Protein AF-0000000079396144 (afdb_homodimer)

Sequence (156 aa):
MEPIRLVHVVAYVDVWSSNRTENYSKAFTKQLLDMGAKVSKTFNKEVTHVVFKEGHVGTWNKAQKTGVKLVSVLWVEKMEPIRLVHVVAYVDVWSSNRTENYSKAFTKQLLDMGAKVSKTFNKEVTHVVFKEGHVGTWNKAQKTGVKLVSVLWVEK

Nearest PDB structures (foldseek):
  3pa6-assembly2_B  TM=9.826E-01  e=2.705E-11  Homo sapiens
  2d8m-assembly1_A  TM=8.417E-01  e=4.620E-04  Homo sapiens
  6hm5-assembly1_A  TM=8.803E-01  e=1.467E-03  Gallus gallus
  2xnk-assembly3_C  TM=8.546E-01  e=2.206E-03  Homo sapiens
  6l30-assembly1_A  TM=7.936E-01  e=5.714E-03  Homo sapiens

Foldseek 3Di:
DPPLQAQQAEEEEFAADPVRPGTPRVVLCVLNVVSNYHYDPDDDDSHQEYADDNGDPVVVVVCVVNVHHYDYSVVSPD/DPPLQAQQAEEEEFAADPVRPGTPRVVLCVLSVVSNYHYDPDDDDSHQEYADDPGDPVVVVVCVVNVHHYDYSVVSPD

Secondary structure (DSSP, 8-state):
----TTTT-EEEEEEB-TTS--B-HHHHHHHHHHTT-EE-SS--TT--EEEEES--HHHHHHHHHHTPEEE-GGGGG-/----TTTT-EEEEEEB-TTS--B-HHHHHHHHHHTT-EE-SS--TT--EEEEES--HHHHHHHHHHTPEEE-GGGGG-

Solvent-accessible surface area (backbone atoms only — not comparable to full-atom values): 8804 Å² total; per-residue (Å²): 124,79,75,53,82,31,57,86,40,26,30,24,65,36,31,32,35,94,84,60,78,46,80,39,28,65,52,53,49,52,51,39,46,74,32,39,22,42,72,43,94,58,93,54,92,75,47,47,34,31,37,46,37,67,44,59,66,68,58,54,52,48,30,65,74,71,67,38,43,77,37,46,76,67,54,82,52,108,125,81,76,52,82,30,57,88,40,26,30,25,64,37,32,32,35,94,87,61,80,46,79,40,28,65,52,54,47,54,52,39,48,73,32,38,22,44,73,44,94,58,92,55,91,75,46,48,34,32,36,46,37,66,43,59,66,66,58,53,53,49,30,64,74,69,68,37,44,78,36,48,76,66,55,81,52,108

Organism: Sphenodon punctatus (NCBI:txid8508)

pLDDT: mean 93.41, std 11.87, range [36.16, 98.94]

Radius of gyration: 16.33 Å; Cα contacts (8 Å, |Δi|>4): 268; chains: 2; bounding box: 27×53×39 Å

InterPro domains:
  IPR001357 BRCT domain [PF12738] (15-75)
  IPR001357 BRCT domain [PS50172] (30-78)
  IPR022047 Microcephalin-like [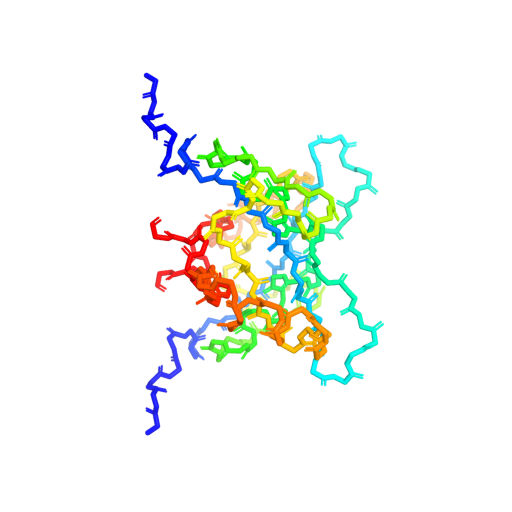PTHR14625] (8-78)
  IPR036420 BRCT domain superfamily [G3DSA:3.40.50.10190] (4-78)
  IPR036420 BRCT domain superfamily [SSF52113] (16-77)

Structure (mmCIF, N/CA/C/O backbone):
data_AF-0000000079396144-model_v1
#
loop_
_entity.id
_entity.type
_entity.pdbx_description
1 polymer 'BRCT domain-containing protein'
#
loop_
_atom_site.group_PDB
_atom_site.id
_atom_site.type_symbol
_atom_site.label_atom_id
_atom_site.label_alt_id
_atom_site.label_comp_id
_atom_site.label_asym_id
_atom_site.label_entity_id
_atom_site.label_seq_id
_atom_site.pdbx_PDB_ins_code
_atom_site.Cartn_x
_atom_site.Cartn_y
_atom_site.Cartn_z
_atom_site.occupancy
_atom_site.B_iso_or_equiv
_atom_site.auth_seq_id
_atom_site.auth_comp_id
_atom_site.auth_asym_id
_atom_site.auth_atom_id
_atom_site.pdbx_PDB_model_num
ATOM 1 N N . MET A 1 1 ? 12.648 -5.805 20.141 1 36.16 1 MET A N 1
ATOM 2 C CA . MET A 1 1 ? 11.562 -4.941 19.688 1 36.16 1 MET A CA 1
ATOM 3 C C . MET A 1 1 ? 11.898 -4.305 18.344 1 36.16 1 MET A C 1
ATOM 5 O O . MET A 1 1 ? 12.922 -3.637 18.203 1 36.16 1 MET A O 1
ATOM 9 N N . GLU A 1 2 ? 11.734 -4.816 17.219 1 45.44 2 GLU A N 1
ATOM 10 C CA . GLU A 1 2 ? 12.18 -4.223 15.969 1 45.44 2 GLU A CA 1
ATOM 11 C C . GLU A 1 2 ? 11.859 -2.732 15.914 1 45.44 2 GLU A C 1
ATOM 13 O O . GLU A 1 2 ? 10.773 -2.311 16.328 1 45.44 2 GLU A O 1
ATOM 18 N N . PRO A 1 3 ? 12.844 -1.914 16.109 1 52.81 3 PRO A N 1
ATOM 19 C CA . PRO A 1 3 ? 12.625 -0.469 16.219 1 52.81 3 PRO A CA 1
ATOM 20 C C . PRO A 1 3 ? 11.562 0.038 15.25 1 52.81 3 PRO A C 1
ATOM 22 O O . PRO A 1 3 ? 11.5 -0.421 14.102 1 52.81 3 PRO A O 1
ATOM 25 N N . ILE A 1 4 ? 10.422 0.418 15.773 1 66.19 4 ILE A N 1
ATOM 26 C CA . ILE A 1 4 ? 9.297 0.958 15.016 1 66.19 4 ILE A CA 1
ATOM 27 C C . ILE A 1 4 ? 9.773 2.109 14.133 1 66.19 4 ILE A C 1
ATOM 29 O O . ILE A 1 4 ? 10.297 3.109 14.633 1 66.19 4 ILE A O 1
ATOM 33 N N . ARG A 1 5 ? 10.016 1.864 12.789 1 81.12 5 ARG A N 1
ATOM 34 C CA . ARG A 1 5 ? 10.656 2.645 11.742 1 81.12 5 ARG A CA 1
ATOM 35 C C . ARG A 1 5 ? 10.086 4.059 11.68 1 81.12 5 ARG A C 1
ATOM 37 O O . ARG A 1 5 ? 10.82 5.023 11.461 1 81.12 5 ARG A O 1
ATOM 44 N N . LEU A 1 6 ? 8.797 4.25 12.141 1 93.5 6 LEU A N 1
ATOM 45 C CA . LEU A 1 6 ? 8.141 5.531 11.922 1 93.5 6 LEU A CA 1
ATOM 46 C C . LEU A 1 6 ? 7.445 6.012 13.195 1 93.5 6 LEU A C 1
ATOM 48 O O . LEU A 1 6 ? 6.387 6.641 13.133 1 93.5 6 LEU A O 1
ATOM 52 N N . VAL A 1 7 ? 8.102 5.82 14.328 1 94.62 7 VAL A N 1
ATOM 53 C CA . VAL A 1 7 ? 7.465 6.074 15.609 1 94.62 7 VAL A CA 1
ATOM 54 C C . VAL A 1 7 ? 7.34 7.582 15.836 1 94.62 7 VAL A C 1
ATOM 56 O O . VAL A 1 7 ? 6.52 8.031 16.641 1 94.62 7 VAL A O 1
ATOM 59 N N . HIS A 1 8 ? 8.086 8.398 15.164 1 95.62 8 HIS A N 1
ATOM 60 C CA . HIS A 1 8 ? 8.07 9.836 15.391 1 95.62 8 HIS A CA 1
ATOM 61 C C . HIS A 1 8 ? 7.25 10.547 14.312 1 95.62 8 HIS A C 1
ATOM 63 O O . HIS A 1 8 ? 7.168 11.781 14.305 1 95.62 8 HIS A O 1
ATOM 69 N N . VAL A 1 9 ? 6.684 9.844 13.523 1 97.69 9 VAL A N 1
ATOM 70 C CA . VAL A 1 9 ? 5.93 10.391 12.398 1 97.69 9 VAL A CA 1
ATOM 71 C C . VAL A 1 9 ? 4.445 10.445 12.75 1 97.69 9 VAL A C 1
ATOM 73 O O . VAL A 1 9 ? 3.896 9.484 13.289 1 97.69 9 VAL A O 1
ATOM 76 N N . VAL A 1 10 ? 3.793 11.547 12.516 1 98.75 10 VAL A N 1
ATOM 77 C CA . VAL A 1 10 ? 2.344 11.68 12.391 1 98.75 10 VAL A CA 1
ATOM 78 C C . VAL A 1 10 ? 1.968 11.914 10.938 1 98.75 10 VAL A C 1
ATOM 80 O O . VAL A 1 10 ? 2.264 12.977 10.375 1 98.75 10 VAL A O 1
ATOM 83 N N . ALA A 1 11 ? 1.268 10.906 10.391 1 98.81 11 ALA A N 1
ATOM 84 C CA . ALA A 1 11 ? 1.006 10.953 8.953 1 98.81 11 ALA A CA 1
ATOM 85 C C . ALA A 1 11 ? -0.463 11.266 8.68 1 98.81 11 ALA A C 1
ATOM 87 O O . ALA A 1 11 ? -1.335 10.945 9.484 1 98.81 11 ALA A O 1
ATOM 88 N N . TYR A 1 12 ? -0.795 11.883 7.652 1 98.94 12 TYR A N 1
ATOM 89 C CA . TYR A 1 12 ? -2.084 11.969 6.973 1 98.94 12 TYR A CA 1
ATOM 90 C C . TYR A 1 12 ? -1.995 11.391 5.566 1 98.94 12 TYR A C 1
ATOM 92 O O . TYR A 1 12 ? -1.039 11.664 4.836 1 98.94 12 TYR A O 1
ATOM 100 N N . VAL A 1 13 ? -2.914 10.57 5.207 1 98.81 13 VAL A N 1
ATOM 101 C CA . VAL A 1 13 ? -2.807 9.852 3.941 1 98.81 13 VAL A CA 1
ATOM 102 C C . VAL A 1 13 ? -3.902 10.32 2.986 1 98.81 13 VAL A C 1
ATOM 104 O O . VAL A 1 13 ? -5.082 10.352 3.352 1 98.81 13 VAL A O 1
ATOM 107 N N . ASP A 1 14 ? -3.523 10.797 1.851 1 98.81 14 ASP A N 1
ATOM 108 C CA . ASP A 1 14 ? -4.41 11.211 0.768 1 98.81 14 ASP A CA 1
ATOM 109 C C . ASP A 1 14 ? -3.961 10.617 -0.566 1 98.81 14 ASP A C 1
ATOM 111 O O . ASP A 1 14 ? -3.289 11.289 -1.354 1 98.81 14 ASP A O 1
ATOM 115 N N . VAL A 1 15 ? -4.383 9.289 -0.822 1 98.19 15 VAL A N 1
ATOM 116 C CA . VAL A 1 15 ? -3.951 8.523 -1.984 1 98.19 15 VAL A CA 1
ATOM 117 C C . VAL A 1 15 ? -5.172 8.023 -2.756 1 98.19 15 VAL A C 1
ATOM 119 O O . VAL A 1 15 ? -6.031 7.34 -2.193 1 98.19 15 VAL A O 1
ATOM 122 N N . TRP A 1 16 ? -5.215 8.359 -4.047 1 97.81 16 TRP A N 1
ATOM 123 C CA . TRP A 1 16 ? -6.352 8.047 -4.906 1 97.81 16 TRP A CA 1
ATOM 124 C C . TRP A 1 16 ? -5.887 7.426 -6.219 1 97.81 16 TRP A C 1
ATOM 126 O O . TRP A 1 16 ? -4.719 7.547 -6.59 1 97.81 16 TRP A O 1
ATOM 136 N N . SER A 1 17 ? -6.832 6.789 -6.836 1 96.38 17 SER A N 1
ATOM 137 C CA . SER A 1 17 ? -6.555 6.312 -8.188 1 96.38 17 SER A CA 1
ATOM 138 C C . SER A 1 17 ? -6.348 7.473 -9.148 1 96.38 17 SER A C 1
ATOM 140 O O . SER A 1 17 ? -6.695 8.617 -8.844 1 9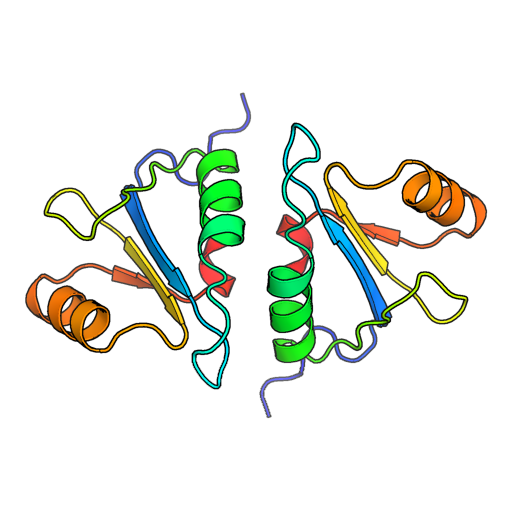6.38 17 SER A O 1
ATOM 142 N N . SER A 1 18 ? -5.773 7.129 -10.25 1 94.44 18 SER A N 1
ATOM 143 C CA . SER A 1 18 ? -5.422 8.156 -11.227 1 94.44 18 SER A CA 1
ATOM 144 C C . SER A 1 18 ? -6.648 8.945 -11.664 1 94.44 18 SER A C 1
ATOM 146 O O . SER A 1 18 ? -6.559 10.148 -11.93 1 94.44 18 SER A O 1
ATOM 148 N N . ASN A 1 19 ? -7.781 8.328 -11.781 1 95.25 19 ASN A N 1
ATOM 149 C CA . ASN A 1 19 ? -9 9.016 -12.195 1 95.25 19 ASN A CA 1
ATOM 150 C C . ASN A 1 19 ? -9.789 9.523 -10.984 1 95.25 19 ASN A C 1
ATOM 152 O O . ASN A 1 19 ? -10.93 9.969 -11.125 1 95.25 19 ASN A O 1
ATOM 156 N N . ARG A 1 20 ? -9.258 9.383 -9.742 1 94.62 20 ARG A N 1
ATOM 157 C CA . ARG A 1 20 ? -9.773 9.914 -8.477 1 94.62 20 ARG A CA 1
ATOM 158 C C . ARG A 1 20 ? -11.109 9.273 -8.117 1 94.62 20 ARG A C 1
ATOM 160 O O . ARG A 1 20 ? -11.984 9.93 -7.543 1 94.62 20 ARG A O 1
ATOM 167 N N . THR A 1 21 ? -11.305 8.031 -8.492 1 96.25 21 THR A N 1
ATOM 168 C CA . THR A 1 21 ? -12.562 7.344 -8.195 1 96.25 21 THR A CA 1
ATOM 169 C C . THR A 1 21 ? -12.391 6.406 -7.004 1 96.25 21 THR A C 1
ATOM 171 O O . THR A 1 21 ? -13.375 6.055 -6.34 1 96.25 21 THR A O 1
ATOM 174 N N . GLU A 1 22 ? -11.117 5.91 -6.781 1 95.69 22 GLU A N 1
ATOM 175 C CA . GLU A 1 22 ? -10.859 4.98 -5.684 1 95.69 22 GLU A CA 1
ATOM 176 C C . GLU A 1 22 ? -9.906 5.582 -4.66 1 95.69 22 GLU A C 1
ATOM 178 O O . GLU A 1 22 ? -8.812 6.035 -5.012 1 95.69 22 GLU A O 1
ATOM 183 N N . ASN A 1 23 ? -10.375 5.656 -3.408 1 97 23 ASN A N 1
ATOM 184 C CA . ASN A 1 23 ? -9.555 6.102 -2.283 1 97 23 ASN A CA 1
ATOM 185 C C . ASN A 1 23 ? -8.781 4.941 -1.663 1 97 23 ASN A C 1
ATOM 187 O O . ASN A 1 23 ? -9.383 4.004 -1.132 1 97 23 ASN A O 1
ATOM 191 N N . TYR A 1 24 ? -7.395 4.961 -1.723 1 96.69 24 TYR A N 1
ATOM 192 C CA . TYR A 1 24 ? -6.547 3.873 -1.246 1 96.69 24 TYR A CA 1
ATOM 193 C C . TYR A 1 24 ? -5.93 4.215 0.103 1 96.69 24 TYR A C 1
ATOM 195 O O . TYR A 1 24 ? -5.027 3.52 0.574 1 96.69 24 TYR A O 1
ATOM 203 N N . SER A 1 25 ? -6.34 5.176 0.831 1 97.62 25 SER A N 1
ATOM 204 C CA . SER A 1 25 ? -5.684 5.68 2.031 1 97.62 25 SER A CA 1
ATOM 205 C C . SER A 1 25 ? -5.703 4.645 3.15 1 97.62 25 SER A C 1
ATOM 207 O O . SER A 1 25 ? -4.75 4.539 3.926 1 97.62 25 SER A O 1
ATOM 209 N N . LYS A 1 26 ? -6.797 3.891 3.195 1 96.38 26 LYS A N 1
ATOM 210 C CA . LYS A 1 26 ? -6.941 2.951 4.305 1 96.38 26 LYS A CA 1
ATOM 211 C C . LYS A 1 26 ? -5.809 1.928 4.309 1 96.38 26 LYS A C 1
ATOM 213 O O . LYS A 1 26 ? -5.262 1.604 5.363 1 96.38 26 LYS A O 1
ATOM 218 N N . ALA A 1 27 ? -5.461 1.455 3.143 1 95.31 27 ALA A N 1
ATOM 219 C CA . ALA A 1 27 ? -4.387 0.468 3.053 1 95.31 27 ALA A CA 1
ATOM 220 C C . ALA A 1 27 ? -3.062 1.055 3.529 1 95.31 27 ALA A C 1
ATOM 222 O O . ALA A 1 27 ? -2.334 0.418 4.297 1 95.31 27 ALA A O 1
ATOM 223 N N . PHE A 1 28 ? -2.775 2.197 3.178 1 96 28 PHE A N 1
ATOM 224 C CA . PHE A 1 28 ? -1.501 2.807 3.541 1 96 28 PHE A CA 1
ATOM 225 C C . PHE A 1 28 ? -1.519 3.275 4.992 1 96 28 PHE A C 1
ATOM 227 O O . PHE A 1 28 ? -0.49 3.252 5.668 1 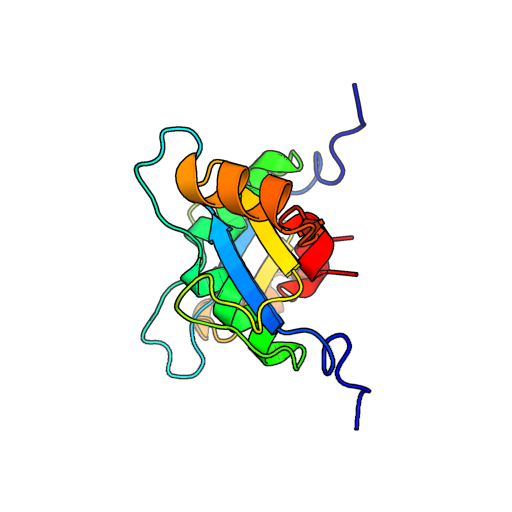96 28 PHE A O 1
ATOM 234 N N . THR A 1 29 ? -2.717 3.688 5.453 1 96.88 29 THR A N 1
ATOM 235 C CA . THR A 1 29 ? -2.861 3.969 6.879 1 96.88 29 THR A CA 1
ATOM 236 C C . THR A 1 29 ? -2.48 2.75 7.711 1 96.88 29 THR A C 1
ATOM 238 O O . THR A 1 29 ? -1.688 2.854 8.648 1 96.88 29 THR A O 1
ATOM 241 N N . LYS A 1 30 ? -3.072 1.627 7.363 1 94.19 30 LYS A N 1
ATOM 242 C CA . LYS A 1 30 ? -2.773 0.404 8.102 1 94.19 30 LYS A CA 1
ATOM 243 C C . LYS A 1 30 ? -1.282 0.085 8.062 1 94.19 30 LYS A C 1
ATOM 245 O O . LYS A 1 30 ? -0.693 -0.292 9.078 1 94.19 30 LYS A O 1
ATOM 250 N N . GLN A 1 31 ? -0.666 0.221 6.941 1 92.94 31 GLN A N 1
ATOM 251 C CA . GLN A 1 31 ? 0.764 -0.036 6.805 1 92.94 31 GLN A CA 1
ATOM 252 C C . GLN A 1 31 ? 1.577 0.886 7.707 1 92.94 31 GLN A C 1
ATOM 254 O O . GLN A 1 31 ? 2.49 0.436 8.398 1 92.94 31 GLN A O 1
ATOM 259 N N . LEU A 1 32 ? 1.251 2.125 7.695 1 95.5 32 LEU A N 1
ATOM 260 C CA . LEU A 1 32 ? 1.951 3.102 8.523 1 95.5 32 LEU A CA 1
ATOM 261 C C . LEU A 1 32 ? 1.811 2.758 10.008 1 95.5 32 LEU A C 1
ATOM 263 O O . LEU A 1 32 ? 2.783 2.832 10.758 1 95.5 32 LEU A O 1
ATOM 267 N N . LEU A 1 33 ? 0.598 2.371 10.391 1 95.19 33 LEU A N 1
ATOM 268 C CA . LEU A 1 33 ? 0.372 1.964 11.773 1 95.19 33 LEU A CA 1
ATOM 269 C C . LEU A 1 33 ? 1.229 0.754 12.133 1 95.19 33 LEU A C 1
ATOM 271 O O . LEU A 1 33 ? 1.816 0.704 13.219 1 95.19 33 LEU A O 1
ATOM 275 N N . ASP A 1 34 ? 1.373 -0.116 11.172 1 90.81 34 ASP A N 1
ATOM 276 C CA . ASP A 1 34 ? 2.184 -1.31 11.398 1 90.81 34 ASP A CA 1
ATOM 277 C C . ASP A 1 34 ? 3.66 -0.95 11.547 1 90.81 34 ASP A C 1
ATOM 279 O O . ASP A 1 34 ? 4.426 -1.688 12.172 1 90.81 34 ASP A O 1
ATOM 283 N N . MET A 1 35 ? 3.982 0.179 11.094 1 92.75 35 MET A N 1
ATOM 284 C CA . MET A 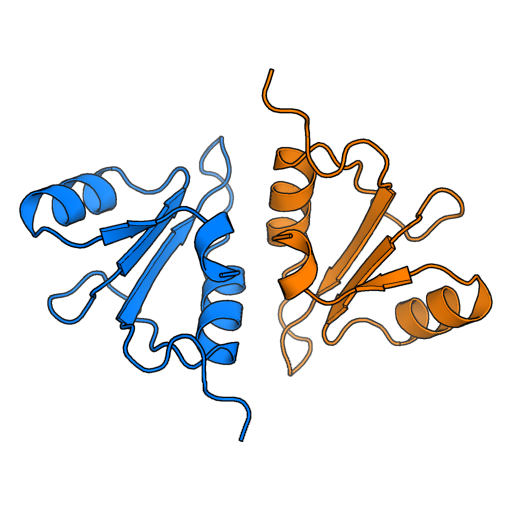1 35 ? 5.375 0.614 11.148 1 92.75 35 MET A CA 1
ATOM 285 C C . MET A 1 35 ? 5.617 1.503 12.367 1 92.75 35 MET A C 1
ATOM 287 O O . MET A 1 35 ? 6.742 1.949 12.594 1 92.75 35 MET A O 1
ATOM 291 N N . GLY A 1 36 ? 4.516 1.765 13.055 1 94.38 36 GLY A N 1
ATOM 292 C CA . GLY A 1 36 ? 4.66 2.479 14.312 1 94.38 36 GLY A CA 1
ATOM 293 C C . GLY A 1 36 ? 4.281 3.945 14.211 1 94.38 36 GLY A C 1
ATOM 294 O O . GLY A 1 36 ? 4.328 4.672 15.203 1 94.38 36 GLY A O 1
ATOM 295 N N . ALA A 1 37 ? 3.975 4.379 13.008 1 97.12 37 ALA A N 1
ATOM 296 C CA . ALA A 1 37 ? 3.562 5.77 12.859 1 97.12 37 ALA A CA 1
ATOM 297 C C . ALA A 1 37 ? 2.191 6.008 13.484 1 97.12 37 ALA A C 1
ATOM 299 O O . ALA A 1 37 ? 1.406 5.074 13.648 1 97.12 37 ALA A O 1
ATOM 300 N N . LYS A 1 38 ? 2.006 7.25 13.867 1 98.19 38 LYS A N 1
ATOM 301 C CA . LYS A 1 38 ? 0.637 7.711 14.078 1 98.19 38 LYS A CA 1
ATOM 302 C C . LYS A 1 38 ? 0.007 8.195 12.773 1 98.19 38 LYS A C 1
ATOM 304 O O . LYS A 1 38 ? 0.691 8.758 11.922 1 98.19 38 LYS A O 1
ATOM 309 N N . VAL A 1 39 ? -1.245 7.93 12.672 1 98.62 39 VAL A N 1
ATOM 310 C CA . VAL A 1 39 ? -1.955 8.406 11.492 1 98.62 39 VAL A CA 1
ATOM 311 C C . VAL A 1 39 ? -3.154 9.25 11.906 1 98.62 39 VAL A C 1
ATOM 313 O O . VAL A 1 39 ? -4.008 8.797 12.672 1 98.62 39 VAL A O 1
ATOM 316 N N . SER A 1 40 ? -3.156 10.461 11.438 1 98.88 40 SER A N 1
ATOM 317 C CA . SER A 1 40 ? -4.258 11.375 11.727 1 98.88 40 SER A CA 1
ATOM 318 C C . SER A 1 40 ? -5.371 11.242 10.695 1 98.88 40 SER A C 1
ATOM 320 O O . SER A 1 40 ? -5.102 11.18 9.492 1 98.88 40 SER A O 1
ATOM 322 N N . LYS A 1 41 ? -6.59 11.352 11.125 1 98.06 41 LYS A N 1
ATOM 323 C CA . LYS A 1 41 ? -7.746 11.266 10.234 1 98.06 41 LYS A CA 1
ATOM 324 C C . LYS A 1 41 ? -7.91 12.539 9.422 1 98.06 41 LYS A C 1
ATOM 326 O O . LYS A 1 41 ? -8.453 12.516 8.312 1 98.06 41 LYS A O 1
ATOM 331 N N . THR A 1 42 ? -7.508 13.586 9.969 1 98.62 42 THR A N 1
ATOM 332 C CA . THR A 1 42 ? -7.574 14.875 9.297 1 98.62 42 THR A CA 1
ATOM 333 C C . THR A 1 42 ? -6.191 15.508 9.203 1 98.62 42 THR A C 1
ATOM 335 O O . THR A 1 42 ? -5.293 15.172 9.977 1 98.62 42 THR A O 1
ATOM 338 N N . PHE A 1 43 ? -6.078 16.344 8.188 1 98.75 43 PHE A N 1
ATOM 339 C CA . PHE A 1 43 ? -4.844 17.109 8.062 1 98.75 43 PHE A CA 1
ATOM 340 C C . PHE A 1 43 ? -4.84 18.297 9.023 1 98.75 43 PHE A C 1
ATOM 342 O O . PHE A 1 43 ? -5.328 19.375 8.695 1 98.75 43 PHE A O 1
ATOM 349 N N . ASN A 1 44 ? -4.266 18.094 10.195 1 98.56 44 ASN A N 1
ATOM 350 C CA . ASN A 1 44 ? -4.246 19.109 11.234 1 98.56 44 ASN A CA 1
ATOM 351 C C . ASN A 1 44 ? -2.822 19.5 11.625 1 98.56 44 ASN A C 1
ATOM 353 O O . ASN A 1 44 ? -1.864 19.078 10.969 1 98.56 44 ASN A O 1
ATOM 357 N N . LYS A 1 45 ? -2.584 20.188 12.75 1 98.06 45 LYS A N 1
ATOM 358 C CA . LYS A 1 45 ? -1.311 20.812 13.086 1 98.06 45 LYS A CA 1
ATOM 359 C C . LYS A 1 45 ? -0.301 19.781 13.586 1 98.06 45 LYS A C 1
ATOM 361 O O . LYS A 1 45 ? 0.899 20.062 13.641 1 98.06 45 LYS A O 1
ATOM 366 N N . GLU A 1 46 ? -0.71 18.656 13.93 1 98.56 46 GLU A N 1
ATOM 367 C CA . GLU A 1 46 ? 0.188 17.625 14.453 1 98.56 46 GLU A CA 1
ATOM 368 C C . GLU A 1 46 ? 0.846 16.844 13.32 1 98.56 46 GLU A C 1
ATOM 370 O O . GLU A 1 46 ? 1.849 16.156 13.539 1 98.56 46 GLU A O 1
ATOM 375 N N . VAL A 1 47 ? 0.294 16.891 12.188 1 98.88 47 VAL A N 1
ATOM 376 C CA . VAL A 1 47 ? 0.774 16.109 11.055 1 98.88 47 VAL A CA 1
ATOM 377 C C . VAL A 1 47 ? 2.158 16.609 10.633 1 98.88 47 VAL A C 1
ATOM 379 O O . VAL A 1 47 ? 2.361 17.797 10.43 1 98.88 47 VAL A O 1
ATOM 382 N N . THR A 1 48 ? 3.047 15.578 10.43 1 98.75 48 THR A N 1
ATOM 383 C CA . THR A 1 48 ? 4.406 15.898 10.016 1 98.75 48 THR A CA 1
ATOM 384 C C . THR A 1 48 ? 4.641 15.492 8.562 1 98.75 48 THR A C 1
ATOM 386 O O . THR A 1 48 ? 5.461 16.094 7.867 1 98.75 48 THR A O 1
ATOM 389 N N . HIS A 1 49 ? 3.996 14.492 8.102 1 98.62 49 HIS A N 1
ATOM 390 C CA . HIS A 1 49 ? 4.137 13.977 6.75 1 98.62 49 HIS A CA 1
ATOM 391 C C . HIS A 1 49 ? 2.773 13.695 6.121 1 98.62 49 HIS A C 1
ATOM 393 O O . HIS A 1 49 ? 1.874 13.18 6.785 1 98.62 49 HIS A O 1
ATOM 399 N N . VAL A 1 50 ? 2.615 14.031 4.867 1 98.88 50 VAL A N 1
ATOM 400 C CA . VAL A 1 50 ? 1.457 13.641 4.074 1 98.88 50 VAL A CA 1
ATOM 401 C C . VAL A 1 50 ? 1.882 12.641 3.004 1 98.88 50 VAL A C 1
ATOM 403 O O . VAL A 1 50 ? 2.74 12.938 2.17 1 98.88 50 VAL A O 1
ATOM 406 N N . VAL A 1 51 ? 1.303 11.484 3.098 1 98.44 51 VAL A N 1
ATOM 407 C CA . VAL A 1 51 ? 1.427 10.555 1.979 1 98.44 51 VAL A CA 1
ATOM 408 C C . VAL A 1 51 ? 0.426 10.93 0.887 1 98.44 51 VAL A C 1
ATOM 410 O O . VAL A 1 51 ? -0.787 10.852 1.095 1 98.44 51 VAL A O 1
ATOM 413 N N . PHE A 1 52 ? 1.011 11.344 -0.279 1 98.25 52 PHE A N 1
ATOM 414 C CA . PHE A 1 52 ? 0.161 12 -1.266 1 98.25 52 PHE A CA 1
ATOM 415 C C . PHE A 1 52 ? 0.366 11.391 -2.648 1 98.25 52 PHE A C 1
ATOM 417 O O . PHE A 1 52 ? 1.497 11.297 -3.129 1 98.25 52 PHE A O 1
ATOM 424 N N . LYS A 1 53 ? -0.656 11.016 -3.188 1 96.81 53 LYS A N 1
ATOM 425 C CA . LYS A 1 53 ? -0.714 10.602 -4.586 1 96.81 53 LYS A CA 1
ATOM 426 C C . LYS A 1 53 ? -2.107 10.828 -5.168 1 96.81 53 LYS A C 1
ATOM 428 O O . LYS A 1 53 ? -3.078 10.211 -4.723 1 96.81 53 LYS A O 1
ATOM 433 N N . GLU A 1 54 ? -2.113 11.75 -6.168 1 97.62 54 GLU A N 1
ATOM 434 C CA . GLU A 1 54 ? -3.371 12.078 -6.832 1 97.62 54 GLU A CA 1
ATOM 435 C C . GLU A 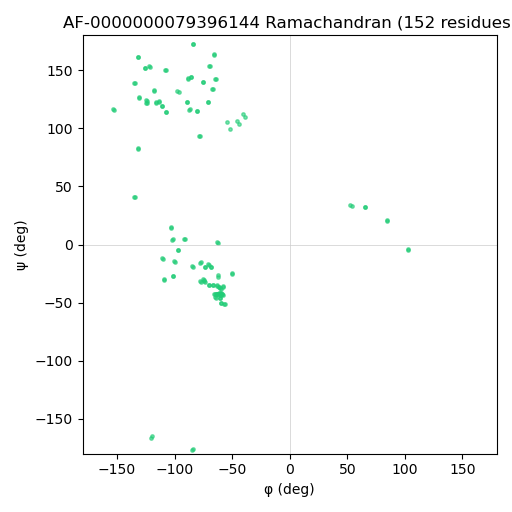1 54 ? -4.441 12.484 -5.824 1 97.62 54 GLU A C 1
ATOM 437 O O . GLU A 1 54 ? -5.613 12.133 -5.977 1 97.62 54 GLU A O 1
ATOM 442 N N . GLY A 1 55 ? -4.078 13.086 -4.797 1 98.19 55 GLY A N 1
ATOM 443 C CA . GLY A 1 55 ? -4.977 13.492 -3.73 1 98.19 55 GLY A CA 1
ATOM 444 C C . GLY A 1 55 ? -5.664 14.82 -3.996 1 98.19 55 GLY A C 1
ATOM 445 O O . GLY A 1 55 ? -5.656 15.305 -5.129 1 98.19 55 GLY A O 1
ATOM 446 N N . HIS A 1 56 ? -6.41 15.234 -3.021 1 98.19 56 HIS A N 1
ATOM 447 C CA . HIS A 1 56 ? -7.148 16.484 -3.145 1 98.19 56 HIS A CA 1
ATOM 448 C C . HIS A 1 56 ? -6.195 17.672 -3.252 1 98.19 56 HIS A C 1
ATOM 450 O O . HIS A 1 56 ? -5.172 17.719 -2.564 1 98.19 56 HIS A O 1
ATOM 456 N N . VAL A 1 57 ? -6.602 18.609 -4.07 1 97.94 57 VAL A N 1
ATOM 457 C CA . VAL A 1 57 ? -5.809 19.812 -4.27 1 97.94 57 VAL A CA 1
ATOM 458 C C . VAL A 1 57 ? -5.707 20.594 -2.959 1 97.94 57 VAL A C 1
ATOM 460 O O . VAL A 1 57 ? -4.68 21.203 -2.676 1 97.94 57 VAL A O 1
ATOM 463 N N . GLY A 1 58 ? -6.734 20.594 -2.174 1 98.5 58 GLY A N 1
ATOM 464 C CA . GLY A 1 58 ? -6.695 21.266 -0.88 1 98.5 58 GLY A CA 1
ATOM 465 C C . GLY A 1 58 ? -5.625 20.703 0.042 1 98.5 58 GLY A C 1
ATOM 466 O O . GLY A 1 58 ? -4.977 21.469 0.771 1 98.5 58 GLY A O 1
ATOM 467 N N . THR A 1 59 ? -5.445 19.406 -0.023 1 98.69 59 THR A N 1
ATOM 468 C CA . THR A 1 59 ? -4.387 18.781 0.761 1 98.69 59 THR A CA 1
ATOM 469 C C . THR A 1 59 ? -3.016 19.25 0.293 1 98.69 59 THR A C 1
ATOM 471 O O . THR A 1 59 ? -2.168 19.625 1.11 1 98.69 59 THR A O 1
ATOM 474 N N . TRP A 1 60 ? -2.82 19.281 -0.935 1 98.31 60 TRP A N 1
ATOM 475 C CA . TRP A 1 60 ? -1.566 19.734 -1.526 1 98.31 60 TRP A CA 1
ATOM 476 C C . TRP A 1 60 ? -1.264 21.172 -1.127 1 98.31 60 TRP A C 1
ATOM 478 O O . TRP A 1 60 ? -0.175 21.469 -0.629 1 98.31 60 TRP A O 1
ATOM 488 N N . ASN A 1 61 ? -2.24 22.031 -1.296 1 98.56 61 ASN A N 1
ATOM 489 C CA . ASN A 1 61 ? -2.064 23.438 -0.984 1 98.56 61 ASN A CA 1
ATOM 490 C C . ASN A 1 61 ? -1.717 23.656 0.487 1 98.56 61 ASN A C 1
ATOM 492 O O . ASN A 1 61 ? -0.828 24.438 0.812 1 98.56 61 ASN A O 1
ATOM 496 N N . LYS A 1 62 ? -2.393 22.969 1.268 1 98.69 62 LYS A N 1
ATOM 497 C CA . LYS A 1 62 ? -2.152 23.125 2.699 1 98.69 62 LYS A CA 1
ATOM 498 C C . LYS A 1 62 ? -0.756 22.641 3.078 1 98.69 62 LYS A C 1
ATOM 500 O O . LYS A 1 62 ? -0.074 23.266 3.891 1 98.69 62 LYS A O 1
ATOM 505 N N . ALA A 1 63 ? -0.339 21.531 2.535 1 98.75 63 ALA A N 1
ATOM 506 C CA . ALA A 1 63 ? 1.006 21.031 2.818 1 98.75 63 ALA A CA 1
ATOM 507 C C . ALA A 1 63 ? 2.064 22.047 2.4 1 98.75 63 ALA A C 1
ATOM 509 O O . ALA A 1 63 ? 3.027 22.297 3.133 1 98.75 63 ALA A O 1
ATOM 510 N N . GLN A 1 64 ? 1.836 22.625 1.275 1 98.44 64 GLN A N 1
ATOM 511 C CA . GLN A 1 64 ? 2.76 23.641 0.786 1 98.44 64 GLN A CA 1
ATOM 512 C C . GLN A 1 64 ? 2.789 24.859 1.714 1 98.44 64 GLN A C 1
ATOM 514 O O . GLN A 1 64 ? 3.861 25.375 2.037 1 98.44 64 GLN A O 1
ATOM 519 N N . LYS A 1 65 ? 1.769 25.266 2.148 1 98.19 65 LYS A N 1
ATOM 520 C CA . LYS A 1 65 ? 1.632 26.469 2.977 1 98.19 65 LYS A CA 1
ATOM 521 C C . LYS A 1 65 ? 2.236 26.25 4.363 1 98.19 65 LYS A C 1
ATOM 523 O O . LYS A 1 65 ? 2.832 27.156 4.938 1 98.19 65 LYS A O 1
ATOM 528 N N . THR A 1 66 ? 2.113 25.078 4.848 1 98.5 66 THR A N 1
ATOM 529 C CA . THR A 1 66 ? 2.482 24.828 6.234 1 98.5 66 THR A CA 1
ATOM 530 C C . THR A 1 66 ? 3.873 24.203 6.316 1 98.5 66 THR A C 1
ATOM 532 O O . THR A 1 66 ? 4.422 24.031 7.41 1 98.5 66 THR A O 1
ATOM 535 N N . GLY A 1 67 ? 4.438 23.719 5.332 1 98.19 67 GLY A N 1
ATOM 536 C CA . GLY A 1 67 ? 5.766 23.141 5.289 1 98.19 67 GLY A CA 1
ATOM 537 C C . GLY A 1 67 ? 5.789 21.672 5.707 1 98.19 67 GLY A C 1
ATOM 538 O O . GLY A 1 67 ? 6.824 21.172 6.141 1 98.19 67 GLY A O 1
ATOM 539 N N . VAL A 1 68 ? 4.672 21.062 5.629 1 98.81 68 VAL A N 1
ATOM 540 C CA . VAL A 1 68 ? 4.594 19.641 5.922 1 98.81 68 VAL A CA 1
ATOM 541 C C . VAL A 1 68 ? 5.164 18.844 4.754 1 98.81 68 VAL A C 1
ATOM 543 O O . VAL A 1 68 ? 4.906 19.156 3.59 1 98.81 68 VAL A O 1
ATOM 546 N N . LYS A 1 69 ? 5.918 17.766 5.102 1 98.44 69 LYS A N 1
ATOM 547 C CA . LYS A 1 69 ? 6.582 16.969 4.066 1 98.44 69 LYS A CA 1
ATOM 548 C C . LYS A 1 69 ? 5.574 16.156 3.26 1 98.44 69 LYS A C 1
ATOM 550 O O . LYS A 1 69 ? 4.75 15.445 3.83 1 98.44 69 LYS A O 1
ATOM 555 N N . LEU A 1 70 ? 5.594 16.391 1.938 1 98.38 70 LEU A N 1
ATOM 556 C CA . LEU A 1 70 ? 4.836 15.539 1.03 1 98.38 70 LEU A CA 1
ATOM 557 C C . LEU A 1 70 ? 5.68 14.352 0.567 1 98.38 70 LEU A C 1
ATOM 559 O O . LEU A 1 70 ? 6.766 14.539 0.012 1 98.38 70 LEU A O 1
ATOM 563 N N . VAL A 1 71 ? 5.16 13.156 0.827 1 97.56 71 VAL A N 1
ATOM 564 C CA . VAL A 1 71 ? 5.898 11.961 0.425 1 97.56 71 VAL A CA 1
ATOM 565 C C . VAL A 1 71 ? 5.012 11.07 -0.441 1 97.56 71 VAL A C 1
ATOM 567 O O . VAL A 1 71 ? 3.787 11.07 -0.294 1 97.56 71 VAL A O 1
ATOM 570 N N . SER A 1 72 ? 5.715 10.289 -1.354 1 94.19 72 SER A N 1
ATOM 571 C CA . SER A 1 72 ? 4.969 9.375 -2.217 1 94.19 72 SER A CA 1
ATOM 572 C C . SER A 1 72 ? 4.68 8.055 -1.506 1 94.19 72 SER A C 1
ATOM 574 O O . SER A 1 72 ? 5.191 7.809 -0.413 1 94.19 72 SER A O 1
ATOM 576 N N . VAL A 1 73 ? 3.924 7.258 -2.098 1 93.44 73 VAL A N 1
ATOM 577 C CA . VAL A 1 73 ? 3.588 5.949 -1.547 1 93.44 73 VAL A CA 1
ATOM 578 C C . VAL A 1 73 ? 4.852 5.102 -1.416 1 93.44 73 VAL A C 1
ATOM 580 O O . VAL A 1 73 ? 4.953 4.262 -0.52 1 93.44 73 VAL A O 1
ATOM 583 N N . LEU A 1 74 ? 5.848 5.281 -2.178 1 89.38 74 LEU A N 1
ATOM 584 C CA . LEU A 1 74 ? 7.09 4.52 -2.143 1 89.38 74 LEU A CA 1
ATOM 585 C C . LEU A 1 74 ? 7.891 4.844 -0.886 1 89.38 74 LEU A C 1
ATOM 587 O O . LEU A 1 74 ? 8.719 4.043 -0.449 1 89.38 74 LEU A O 1
ATOM 591 N N . TRP A 1 75 ? 7.59 5.926 -0.231 1 90.81 75 TRP A N 1
ATOM 592 C CA . TRP A 1 75 ? 8.266 6.375 0.98 1 90.81 75 TRP A CA 1
ATOM 593 C C . TRP A 1 75 ? 7.867 5.516 2.176 1 90.81 75 TRP A C 1
ATOM 595 O O . TRP A 1 75 ? 8.648 5.344 3.113 1 90.81 75 TRP A O 1
ATOM 605 N N . VAL A 1 76 ? 6.652 4.992 2.232 1 88.75 76 VAL A N 1
ATOM 606 C CA . VAL A 1 76 ? 6.148 4.203 3.352 1 88.75 76 VAL A CA 1
ATOM 607 C C . VAL A 1 76 ? 6.984 2.932 3.506 1 88.75 76 VAL A C 1
ATOM 609 O O . VAL A 1 76 ? 6.977 2.303 4.566 1 88.75 76 VAL A O 1
ATOM 612 N N . GLU A 1 77 ? 8 2.717 2.688 1 67.94 77 GLU A N 1
ATOM 613 C CA . GLU A 1 77 ? 8.781 1.484 2.666 1 67.94 77 GLU A CA 1
ATOM 614 C C . GLU A 1 77 ? 10.195 1.715 3.209 1 67.94 77 GLU A C 1
ATOM 616 O O . GLU A 1 77 ? 10.93 0.76 3.457 1 67.94 77 GLU A O 1
ATOM 621 N N . LYS A 1 78 ? 10.555 2.873 3.359 1 61.09 78 LYS A N 1
ATOM 622 C CA . LYS A 1 78 ? 11.961 3.107 3.68 1 61.09 78 LYS A CA 1
ATOM 623 C C . LYS A 1 78 ? 12.18 3.154 5.188 1 61.09 78 LYS A C 1
ATOM 625 O O . LYS A 1 78 ? 11.328 3.639 5.93 1 61.09 78 LYS A O 1
ATOM 630 N N . MET B 1 1 ? 14.031 6.34 -19.391 1 36.53 1 MET B N 1
ATOM 631 C CA . MET B 1 1 ? 12.93 5.484 -18.984 1 36.53 1 MET B CA 1
ATOM 632 C C . MET B 1 1 ? 13.219 4.82 -17.641 1 36.53 1 MET B C 1
ATOM 634 O O . MET B 1 1 ? 14.227 4.137 -17.484 1 36.53 1 MET B O 1
ATOM 638 N N . GLU B 1 2 ? 13.023 5.324 -16.547 1 45.41 2 GLU B N 1
ATOM 639 C CA . GLU B 1 2 ? 13.445 4.711 -15.281 1 45.41 2 GLU B CA 1
ATOM 640 C C . GLU B 1 2 ? 13.078 3.227 -15.25 1 45.41 2 GLU B C 1
ATOM 642 O O . GLU B 1 2 ? 12 2.836 -15.688 1 45.41 2 GLU B O 1
ATOM 647 N N . PRO B 1 3 ? 14.055 2.375 -15.398 1 53.06 3 PRO B N 1
ATOM 648 C CA . PRO B 1 3 ? 13.789 0.938 -15.508 1 53.06 3 PRO B CA 1
ATOM 649 C C . PRO B 1 3 ? 12.703 0.465 -14.547 1 53.06 3 PRO B C 1
ATOM 651 O O . PRO B 1 3 ? 12.633 0.931 -13.406 1 53.06 3 PRO B O 1
ATOM 654 N N . ILE B 1 4 ? 11.578 0.063 -15.078 1 66.62 4 ILE B N 1
ATOM 655 C CA . ILE B 1 4 ? 10.445 -0.446 -14.305 1 66.62 4 ILE B CA 1
ATOM 656 C C . ILE B 1 4 ? 10.906 -1.598 -13.414 1 66.62 4 ILE B C 1
ATOM 658 O O . ILE B 1 4 ? 11.461 -2.588 -13.898 1 66.62 4 ILE B O 1
ATOM 662 N N . ARG B 1 5 ? 11.055 -1.372 -12.07 1 81 5 ARG B N 1
ATOM 663 C CA . ARG B 1 5 ? 11.656 -2.141 -10.984 1 81 5 ARG B CA 1
ATOM 664 C C . ARG B 1 5 ? 11.133 -3.572 -10.977 1 81 5 ARG B C 1
ATOM 666 O O . ARG B 1 5 ? 11.891 -4.512 -10.711 1 81 5 ARG B O 1
ATOM 673 N N . LEU B 1 6 ? 9.883 -3.816 -11.547 1 93.56 6 LEU B N 1
ATOM 674 C CA . LEU B 1 6 ? 9.25 -5.121 -11.375 1 93.56 6 LEU B CA 1
ATOM 675 C C . LEU B 1 6 ? 8.672 -5.621 -12.695 1 93.56 6 LEU B C 1
ATOM 677 O O . LEU B 1 6 ? 7.629 -6.277 -12.711 1 93.56 6 LEU B O 1
ATOM 681 N N . VAL B 1 7 ? 9.406 -5.414 -13.773 1 94.75 7 VAL B N 1
ATOM 682 C CA . VAL B 1 7 ? 8.875 -5.684 -15.102 1 94.75 7 VAL B CA 1
ATOM 683 C C . VAL B 1 7 ? 8.812 -7.191 -15.344 1 94.75 7 VAL B C 1
ATOM 685 O O . VAL B 1 7 ? 8.078 -7.66 -16.219 1 94.75 7 VAL B O 1
ATOM 688 N N . HIS B 1 8 ? 9.523 -7.992 -14.609 1 95.75 8 HIS B N 1
ATOM 689 C CA . HIS B 1 8 ? 9.562 -9.43 -14.836 1 95.75 8 HIS B CA 1
ATOM 690 C C . HIS B 1 8 ? 8.695 -10.172 -13.828 1 95.75 8 HIS B C 1
ATOM 692 O O . HIS B 1 8 ? 8.641 -11.406 -13.828 1 95.75 8 HIS B O 1
ATOM 698 N N . VAL B 1 9 ? 8.062 -9.477 -13.055 1 97.69 9 VAL B N 1
ATOM 699 C CA . VAL B 1 9 ? 7.25 -10.055 -11.992 1 97.69 9 VAL B CA 1
ATOM 700 C C . VAL B 1 9 ? 5.797 -10.164 -12.453 1 97.69 9 VAL B C 1
ATOM 702 O O . VAL B 1 9 ? 5.254 -9.219 -13.039 1 97.69 9 VAL B O 1
ATOM 705 N N . VAL B 1 10 ? 5.184 -11.297 -12.273 1 98.75 10 VAL B N 1
ATOM 706 C CA . VAL B 1 10 ? 3.734 -11.477 -12.266 1 98.75 10 VAL B CA 1
ATOM 707 C C . VAL B 1 10 ? 3.256 -11.727 -10.836 1 98.75 10 VAL B C 1
ATOM 709 O O . VAL B 1 10 ? 3.547 -12.773 -10.25 1 98.75 10 VAL B O 1
ATOM 712 N N . ALA B 1 11 ? 2.471 -10.742 -10.352 1 98.81 11 ALA B N 1
ATOM 713 C CA . ALA B 1 11 ? 2.104 -10.805 -8.945 1 98.81 11 ALA B CA 1
ATOM 714 C C . ALA B 1 11 ? 0.631 -11.172 -8.773 1 98.81 11 ALA B C 1
ATOM 716 O O . ALA B 1 11 ? -0.191 -10.883 -9.648 1 98.81 11 ALA B O 1
ATOM 717 N N . TYR B 1 12 ? 0.246 -11.797 -7.77 1 98.94 12 TYR B N 1
ATOM 718 C CA . TYR B 1 12 ? -1.086 -11.938 -7.188 1 98.94 12 TYR B CA 1
ATOM 719 C C . TYR B 1 12 ? -1.129 -11.359 -5.777 1 98.94 12 TYR B C 1
ATOM 721 O O . TYR B 1 12 ? -0.224 -11.594 -4.977 1 98.94 12 TYR B O 1
ATOM 729 N N . VAL B 1 13 ? -2.1 -10.57 -5.492 1 98.81 13 VAL B N 1
ATOM 730 C CA . VAL B 1 13 ? -2.119 -9.852 -4.223 1 98.81 13 VAL B CA 1
ATOM 731 C C . VAL B 1 13 ? -3.268 -10.359 -3.357 1 98.81 13 VAL B C 1
ATOM 733 O O . VAL B 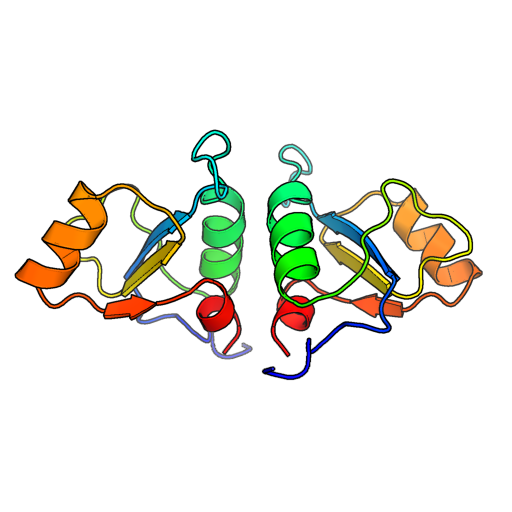1 13 ? -4.41 -10.445 -3.814 1 98.81 13 VAL B O 1
ATOM 736 N N . ASP B 1 14 ? -2.959 -10.812 -2.191 1 98.75 14 ASP B N 1
ATOM 737 C CA . ASP B 1 14 ? -3.91 -11.258 -1.18 1 98.75 14 ASP B CA 1
ATOM 738 C C . ASP B 1 14 ? -3.592 -10.648 0.183 1 98.75 14 ASP B C 1
ATOM 740 O O . ASP B 1 14 ? -2.969 -11.297 1.028 1 98.75 14 ASP B O 1
ATOM 744 N N . VAL B 1 15 ? -4.074 -9.336 0.398 1 98.19 15 VAL B N 1
ATOM 745 C CA . VAL B 1 15 ? -3.762 -8.547 1.588 1 98.19 15 VAL B CA 1
ATOM 746 C C . VAL B 1 15 ? -5.055 -8.102 2.264 1 98.19 15 VAL B C 1
ATOM 748 O O . VAL B 1 15 ? -5.898 -7.453 1.636 1 98.19 15 VAL B O 1
ATOM 751 N N . TRP B 1 16 ? -5.18 -8.453 3.535 1 97.81 16 TRP B N 1
ATOM 752 C CA . TRP B 1 16 ? -6.391 -8.172 4.301 1 97.81 16 TRP B CA 1
ATOM 753 C C . TRP B 1 16 ? -6.051 -7.535 5.645 1 97.81 16 TRP B C 1
ATOM 755 O O . TRP B 1 16 ? -4.91 -7.613 6.105 1 97.81 16 TRP B O 1
ATOM 765 N N . SER B 1 17 ? -7.066 -6.93 6.184 1 96.38 17 SER B N 1
ATOM 766 C CA . SER B 1 17 ? -6.91 -6.438 7.547 1 96.38 17 SER B CA 1
ATOM 767 C C . SER B 1 17 ? -6.738 -7.59 8.531 1 96.38 17 SER B C 1
ATOM 769 O O . SER B 1 17 ? -7.016 -8.742 8.203 1 96.38 17 SER B O 1
ATOM 771 N N . SER B 1 18 ? -6.273 -7.234 9.672 1 94.5 18 SER B N 1
ATOM 772 C CA . SER B 1 18 ? -5.957 -8.234 10.68 1 94.5 18 SER B CA 1
ATOM 773 C C . SER B 1 18 ? -7.184 -9.078 11.023 1 94.5 18 SER B C 1
ATOM 775 O O . SER B 1 18 ? -7.066 -10.273 11.297 1 94.5 18 SER B O 1
ATOM 777 N N . ASN B 1 19 ? -8.336 -8.5 11.055 1 95.31 19 ASN B N 1
ATOM 778 C CA . ASN B 1 19 ? -9.562 -9.234 11.367 1 95.31 19 ASN B CA 1
ATOM 779 C C . ASN B 1 19 ? -10.234 -9.773 10.109 1 95.31 19 ASN B C 1
ATOM 781 O O . ASN B 1 19 ? -11.367 -10.25 10.164 1 95.31 19 ASN B O 1
ATOM 785 N N . ARG B 1 20 ? -9.609 -9.617 8.898 1 94.62 20 ARG B N 1
ATOM 786 C CA . ARG B 1 20 ? -10 -10.164 7.602 1 94.62 20 ARG B CA 1
ATOM 787 C C . ARG B 1 20 ? -11.336 -9.578 7.145 1 94.62 20 ARG B C 1
ATOM 789 O O . ARG B 1 20 ? -12.133 -10.266 6.508 1 94.62 20 ARG B O 1
ATOM 796 N N . THR B 1 21 ? -11.602 -8.328 7.508 1 96.25 21 THR B N 1
ATOM 797 C CA . THR B 1 21 ? -12.852 -7.691 7.113 1 96.25 21 THR B CA 1
ATOM 798 C C . THR B 1 21 ? -12.633 -6.75 5.934 1 96.25 21 THR B C 1
ATOM 800 O O . THR B 1 21 ? -13.57 -6.434 5.199 1 96.25 21 THR B O 1
ATOM 803 N N . GLU B 1 22 ? -11.359 -6.207 5.809 1 95.69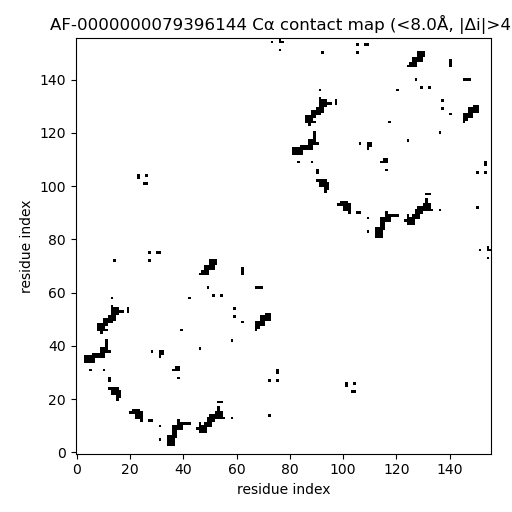 22 GLU B N 1
ATOM 804 C CA . GLU B 1 22 ? -11.055 -5.27 4.734 1 95.69 22 GLU B CA 1
ATOM 805 C C . GLU B 1 22 ? -10.008 -5.84 3.785 1 95.69 22 GLU B C 1
ATOM 807 O O . GLU B 1 22 ? -8.93 -6.25 4.219 1 95.69 22 GLU B O 1
ATOM 812 N N . ASN B 1 23 ? -10.383 -5.934 2.516 1 96.94 23 ASN B N 1
ATOM 813 C CA . ASN B 1 23 ? -9.461 -6.344 1.457 1 96.94 23 ASN B CA 1
ATOM 814 C C . ASN B 1 23 ? -8.688 -5.156 0.895 1 96.94 23 ASN B C 1
ATOM 816 O O . ASN B 1 23 ? -9.281 -4.238 0.323 1 96.94 23 ASN B O 1
ATOM 820 N N . TYR B 1 24 ? -7.301 -5.129 1.057 1 96.69 24 TYR B N 1
ATOM 821 C CA . TYR B 1 24 ? -6.461 -4.016 0.64 1 96.69 24 TYR B CA 1
ATOM 822 C C . TYR B 1 24 ? -5.73 -4.336 -0.659 1 96.69 24 TYR B C 1
ATOM 824 O O . TYR B 1 24 ? -4.824 -3.605 -1.066 1 96.69 24 TYR B O 1
ATOM 832 N N . SER B 1 25 ? -6.055 -5.305 -1.415 1 97.69 25 SER B N 1
ATOM 833 C CA . SER B 1 25 ? -5.293 -5.785 -2.562 1 97.69 25 SER B CA 1
ATOM 834 C C . SER B 1 25 ? -5.27 -4.75 -3.684 1 97.69 25 SER B C 1
ATOM 836 O O . SER B 1 25 ? -4.266 -4.613 -4.387 1 97.69 25 SER B O 1
ATOM 838 N N . LYS B 1 26 ? -6.387 -4.039 -3.809 1 96.38 26 LYS B N 1
ATOM 839 C CA . LYS B 1 26 ? -6.477 -3.105 -4.926 1 96.38 26 LYS B CA 1
ATOM 840 C C . LYS B 1 26 ? -5.391 -2.039 -4.844 1 96.38 26 LYS B C 1
ATOM 842 O O . LYS B 1 26 ? -4.777 -1.688 -5.855 1 96.38 26 LYS B O 1
ATOM 847 N N . ALA B 1 27 ? -5.16 -1.558 -3.652 1 95.38 27 ALA B N 1
ATOM 848 C CA . ALA B 1 27 ? -4.137 -0.529 -3.48 1 95.38 27 ALA B CA 1
ATOM 849 C C . ALA B 1 27 ? -2.758 -1.061 -3.852 1 95.38 27 ALA B C 1
ATOM 851 O O . ALA B 1 27 ? -1.999 -0.394 -4.559 1 95.38 27 ALA B O 1
ATOM 852 N N . PHE B 1 28 ? -2.449 -2.197 -3.48 1 96 28 PHE B N 1
ATOM 853 C CA . PHE B 1 28 ? -1.129 -2.754 -3.746 1 96 28 PHE B CA 1
ATOM 854 C C . PHE B 1 28 ? -1.02 -3.223 -5.191 1 96 28 PHE B C 1
ATOM 856 O O . PHE B 1 28 ? 0.057 -3.162 -5.789 1 96 28 PHE B O 1
ATOM 863 N N . THR B 1 29 ? -2.156 -3.68 -5.754 1 96.94 29 THR B N 1
ATOM 864 C CA . THR B 1 29 ? -2.182 -3.965 -7.184 1 96.94 29 THR B CA 1
ATOM 865 C C . THR B 1 29 ? -1.785 -2.73 -7.988 1 96.94 29 THR B C 1
ATOM 867 O O . THR B 1 29 ? -0.919 -2.803 -8.859 1 96.94 29 THR B O 1
ATOM 870 N N . LYS B 1 30 ? -2.447 -1.635 -7.672 1 94.12 30 LYS B N 1
ATOM 871 C CA . LYS B 1 30 ? -2.141 -0.4 -8.391 1 94.12 30 LYS B CA 1
ATOM 872 C C . LYS B 1 30 ? -0.67 -0.026 -8.234 1 94.12 30 LYS B C 1
ATOM 874 O O . LYS B 1 30 ? -0.02 0.371 -9.203 1 94.12 30 LYS B O 1
ATOM 879 N N . GLN B 1 31 ? -0.135 -0.145 -7.078 1 93 31 GLN B N 1
ATOM 880 C CA . GLN B 1 31 ? 1.27 0.167 -6.836 1 93 31 GLN B CA 1
ATOM 881 C C . GLN B 1 31 ? 2.184 -0.724 -7.672 1 93 31 GLN B C 1
ATOM 883 O O . GLN B 1 31 ? 3.131 -0.24 -8.297 1 93 31 GLN B O 1
ATOM 888 N N . LEU B 1 32 ? 1.912 -1.973 -7.691 1 95.56 32 LEU B N 1
ATOM 889 C CA . LEU B 1 32 ? 2.709 -2.92 -8.461 1 95.56 32 LEU B CA 1
ATOM 890 C C . LEU B 1 32 ? 2.67 -2.582 -9.945 1 95.56 32 LEU B C 1
ATOM 892 O O . LEU B 1 32 ? 3.699 -2.619 -10.625 1 95.56 32 LEU B O 1
ATOM 896 N N . LEU B 1 33 ? 1.479 -2.24 -10.43 1 95.19 33 LEU B N 1
ATOM 897 C CA . LEU B 1 33 ? 1.345 -1.842 -11.828 1 95.19 33 LEU B CA 1
ATOM 898 C C . LEU B 1 33 ? 2.182 -0.601 -12.125 1 95.19 33 LEU B C 1
ATOM 900 O O . LEU B 1 33 ? 2.85 -0.529 -13.156 1 95.19 33 LEU B O 1
ATOM 904 N N . ASP B 1 34 ? 2.215 0.27 -11.156 1 90.81 34 ASP B N 1
ATOM 905 C CA . ASP B 1 34 ? 2.996 1.492 -11.32 1 90.81 34 ASP B CA 1
ATOM 906 C C . ASP B 1 34 ? 4.492 1.188 -11.359 1 90.81 34 ASP B C 1
ATOM 908 O O . ASP B 1 34 ? 5.273 1.957 -11.922 1 90.81 34 ASP B O 1
ATOM 912 N N . MET B 1 35 ? 4.828 0.068 -10.883 1 92.81 35 MET B N 1
ATOM 913 C CA . MET B 1 35 ? 6.238 -0.316 -10.828 1 92.81 35 MET B CA 1
ATOM 914 C C . MET B 1 35 ? 6.605 -1.194 -12.023 1 92.81 35 MET B C 1
ATOM 916 O O . MET B 1 35 ? 7.762 -1.597 -12.172 1 92.81 35 MET B O 1
ATOM 920 N N . GLY B 1 36 ? 5.566 -1.498 -12.797 1 94.38 36 GLY B N 1
ATOM 921 C CA . GLY B 1 36 ? 5.832 -2.207 -14.039 1 94.38 36 GLY B CA 1
ATOM 922 C C . GLY B 1 36 ? 5.508 -3.688 -13.961 1 94.38 36 GLY B C 1
ATOM 923 O O . GLY B 1 36 ? 5.66 -4.414 -14.945 1 94.38 36 GLY B O 1
ATOM 924 N N . ALA B 1 37 ? 5.121 -4.133 -12.773 1 97.19 37 ALA B N 1
ATOM 925 C CA . ALA B 1 37 ? 4.75 -5.539 -12.648 1 97.19 37 ALA B CA 1
ATOM 926 C C . ALA B 1 37 ? 3.441 -5.832 -13.375 1 97.19 37 ALA B C 1
ATOM 928 O O . ALA B 1 37 ? 2.633 -4.926 -13.594 1 97.19 37 ALA B O 1
ATOM 929 N N . LYS B 1 38 ? 3.326 -7.066 -13.766 1 98.19 38 LYS B N 1
ATOM 930 C CA . LYS B 1 38 ? 1.997 -7.582 -14.086 1 98.19 38 LYS B CA 1
ATOM 931 C C . LYS B 1 38 ? 1.288 -8.086 -12.828 1 98.19 38 LYS B C 1
ATOM 933 O O . LYS B 1 38 ? 1.926 -8.625 -11.922 1 98.19 38 LYS B O 1
ATOM 938 N N . VAL B 1 39 ? 0.02 -7.875 -12.82 1 98.62 39 VAL B N 1
ATOM 939 C CA . VAL B 1 39 ? -0.759 -8.375 -11.695 1 98.62 39 VAL B CA 1
ATOM 940 C C . VAL B 1 39 ? -1.887 -9.273 -12.203 1 98.62 39 VAL B C 1
ATOM 942 O O . VAL B 1 39 ? -2.699 -8.852 -13.023 1 98.62 39 VAL B O 1
ATOM 945 N N . SER B 1 40 ? -1.87 -10.477 -11.734 1 98.88 40 SER B N 1
ATOM 946 C CA . SER B 1 40 ? -2.91 -11.43 -12.102 1 98.88 40 SER B CA 1
ATOM 947 C C . SER B 1 40 ? -4.105 -11.344 -11.156 1 98.88 40 SER B C 1
ATOM 949 O O . SER B 1 40 ? -3.934 -11.258 -9.938 1 98.88 40 SER B O 1
ATOM 951 N N . LYS B 1 41 ? -5.289 -11.484 -11.695 1 98.06 41 LYS B N 1
ATOM 952 C CA . LYS B 1 41 ? -6.512 -11.445 -10.898 1 98.06 41 LYS B CA 1
ATOM 953 C C . LYS B 1 41 ? -6.688 -12.727 -10.094 1 98.06 41 LYS B C 1
ATOM 955 O O . LYS B 1 41 ? -7.316 -12.719 -9.031 1 98.06 41 LYS B O 1
ATOM 960 N N . THR B 1 42 ? -6.211 -13.758 -10.609 1 98.56 42 THR B N 1
ATOM 961 C CA . THR B 1 42 ? -6.277 -15.055 -9.938 1 98.56 42 THR B CA 1
ATOM 962 C C . THR B 1 42 ? -4.883 -15.625 -9.727 1 98.56 42 THR B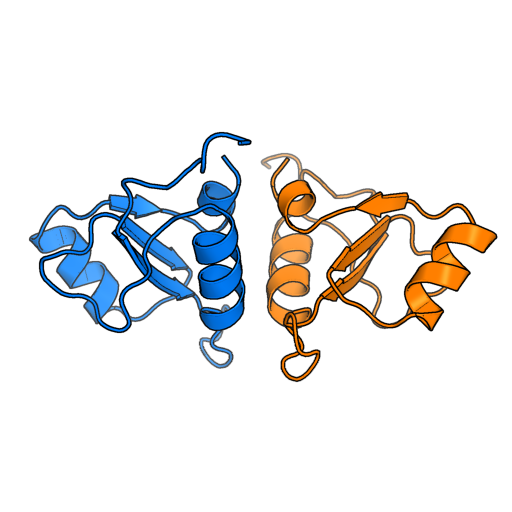 C 1
ATOM 964 O O . THR B 1 42 ? -3.939 -15.258 -10.438 1 98.56 42 THR B O 1
ATOM 967 N N . PHE B 1 43 ? -4.797 -16.438 -8.703 1 98.75 43 PHE B N 1
ATOM 968 C CA . PHE B 1 43 ? -3.551 -17.156 -8.477 1 98.75 43 PHE B CA 1
ATOM 969 C C . PHE B 1 43 ? -3.424 -18.344 -9.43 1 98.75 43 PHE B C 1
ATOM 971 O O . PHE B 1 43 ? -3.891 -19.438 -9.133 1 98.75 43 PHE B O 1
ATOM 978 N N . ASN B 1 44 ? -2.766 -18.125 -10.562 1 98.56 44 ASN B N 1
ATOM 979 C CA . ASN B 1 44 ? -2.627 -19.141 -11.594 1 98.56 44 ASN B CA 1
ATOM 980 C C . ASN B 1 44 ? -1.16 -19.469 -11.867 1 98.56 44 ASN B C 1
ATOM 982 O O . ASN B 1 44 ? -0.274 -19.016 -11.141 1 98.56 44 ASN B O 1
ATOM 986 N N . LYS B 1 45 ? -0.814 -20.172 -12.969 1 98.06 45 LYS B N 1
ATOM 987 C CA . LYS B 1 45 ? 0.505 -20.75 -13.203 1 98.06 45 LYS B CA 1
ATOM 988 C C . LYS B 1 45 ? 1.507 -19.688 -13.625 1 98.06 45 LYS B C 1
ATOM 990 O O . LYS B 1 45 ? 2.719 -19.906 -13.594 1 98.06 45 LYS B O 1
ATOM 995 N N . GLU B 1 46 ? 1.092 -18.547 -14.008 1 98.56 46 GLU B N 1
ATOM 996 C CA . GLU B 1 46 ? 1.983 -17.484 -14.469 1 98.56 46 GLU B CA 1
ATOM 997 C C . GLU B 1 46 ? 2.525 -16.672 -13.289 1 98.56 46 GLU B C 1
ATOM 999 O O . GLU B 1 46 ? 3.514 -15.953 -13.438 1 98.56 46 GLU B O 1
ATOM 1004 N N . VAL B 1 47 ? 1.88 -16.766 -12.195 1 98.88 47 VAL B N 1
ATOM 1005 C CA . VAL B 1 47 ? 2.242 -15.953 -11.031 1 98.88 47 VAL B CA 1
ATOM 1006 C C . VAL B 1 47 ? 3.609 -16.391 -10.508 1 98.88 47 VAL B C 1
ATOM 1008 O O . VAL B 1 47 ? 3.846 -17.578 -10.289 1 98.88 47 VAL B O 1
ATOM 1011 N N . THR B 1 48 ? 4.434 -15.336 -10.242 1 98.75 48 THR B N 1
ATOM 1012 C CA . THR B 1 48 ? 5.77 -15.602 -9.727 1 98.75 48 THR B CA 1
ATOM 1013 C C . THR B 1 48 ? 5.875 -15.18 -8.266 1 98.75 48 THR B C 1
ATOM 1015 O O . THR B 1 48 ? 6.664 -15.75 -7.504 1 98.75 48 THR B O 1
ATOM 1018 N N . HIS B 1 49 ? 5.152 -14.219 -7.859 1 98.62 49 HIS B N 1
ATOM 1019 C CA . HIS B 1 49 ? 5.172 -13.695 -6.496 1 98.62 49 HIS B CA 1
ATOM 1020 C C . HIS B 1 49 ? 3.756 -13.469 -5.973 1 98.62 49 HIS B C 1
ATOM 1022 O O . HIS B 1 49 ? 2.889 -12.984 -6.703 1 98.62 49 HIS B O 1
ATOM 1028 N N . VAL B 1 50 ? 3.521 -13.805 -4.738 1 98.88 50 VAL B N 1
ATOM 1029 C CA . VAL B 1 50 ? 2.291 -13.461 -4.035 1 98.88 50 VAL B CA 1
ATOM 1030 C C . VAL B 1 50 ? 2.594 -12.438 -2.939 1 98.88 50 VAL B C 1
ATOM 1032 O O . VAL B 1 50 ? 3.4 -12.703 -2.043 1 98.88 50 VAL B O 1
ATOM 1035 N N . VAL B 1 51 ? 1.979 -11.312 -3.076 1 98.44 51 VAL B N 1
ATOM 1036 C CA . VAL B 1 51 ? 1.981 -10.375 -1.955 1 98.44 51 VAL B CA 1
ATOM 1037 C C . VAL B 1 51 ? 0.916 -10.781 -0.941 1 98.44 51 VAL B C 1
ATOM 1039 O O . VAL B 1 51 ? -0.28 -10.758 -1.242 1 98.44 51 VAL B O 1
ATOM 1042 N N . PHE B 1 52 ? 1.423 -11.172 0.27 1 98.25 52 PHE B N 1
ATOM 1043 C CA . PHE B 1 52 ? 0.525 -11.859 1.19 1 98.25 52 PHE B CA 1
ATOM 1044 C C . PHE B 1 52 ? 0.598 -11.242 2.582 1 98.25 52 PHE B C 1
ATOM 1046 O O . PHE B 1 52 ? 1.684 -11.094 3.145 1 98.25 52 PHE B O 1
ATOM 1053 N N . LYS B 1 53 ? -0.486 -10.922 3.047 1 96.81 53 LYS B N 1
ATOM 1054 C CA . LYS B 1 53 ? -0.667 -10.516 4.438 1 96.81 53 LYS B CA 1
ATOM 1055 C C . LYS B 1 53 ? -2.09 -10.797 4.91 1 96.81 53 LYS B C 1
ATOM 1057 O O . LYS B 1 53 ? -3.049 -10.227 4.391 1 96.81 53 LYS B O 1
ATOM 1062 N N . GLU B 1 54 ? -2.141 -11.695 5.914 1 97.62 54 GLU B N 1
ATOM 1063 C CA . GLU B 1 54 ? -3.432 -12.07 6.48 1 97.62 54 GLU B CA 1
ATOM 1064 C C . GLU B 1 54 ? -4.402 -12.516 5.391 1 97.62 54 GLU B C 1
ATOM 1066 O O . GLU B 1 54 ? -5.594 -12.203 5.445 1 97.62 54 GLU B O 1
ATOM 1071 N N . GLY B 1 55 ? -3.932 -13.125 4.398 1 98.19 55 GLY B N 1
ATOM 1072 C CA . GLY B 1 55 ? -4.73 -13.562 3.264 1 98.19 55 GLY B CA 1
ATOM 1073 C C . GLY B 1 55 ? -5.387 -14.914 3.479 1 98.19 55 GLY B C 1
ATOM 1074 O O . GLY B 1 55 ? -5.449 -15.406 4.609 1 98.19 55 GLY B O 1
ATOM 1075 N N . HIS B 1 56 ? -6.047 -15.352 2.447 1 98.19 56 HIS B N 1
ATOM 1076 C CA . HIS B 1 56 ? -6.738 -16.641 2.514 1 98.19 56 HIS B CA 1
ATOM 1077 C C . HIS B 1 56 ? -5.754 -17.781 2.703 1 98.19 56 HIS B C 1
ATOM 1079 O O . HIS B 1 56 ? -4.676 -17.781 2.104 1 98.19 56 HIS B O 1
ATOM 1085 N N . VAL B 1 57 ? -6.18 -18.734 3.494 1 97.94 57 VAL B N 1
ATOM 1086 C CA . VAL B 1 57 ? -5.355 -19.906 3.762 1 97.94 57 VAL B CA 1
ATOM 1087 C C . VAL B 1 57 ? -5.121 -20.688 2.467 1 97.94 57 VAL B C 1
ATOM 1089 O O . VAL B 1 57 ? -4.051 -21.266 2.268 1 97.94 57 VAL B O 1
ATOM 1092 N N . GLY B 1 58 ? -6.082 -20.719 1.604 1 98.44 58 GLY B N 1
ATOM 1093 C CA . GLY B 1 58 ? -5.918 -21.375 0.321 1 98.44 58 GLY B CA 1
ATOM 1094 C C . GLY B 1 58 ? -4.801 -20.797 -0.518 1 98.44 58 GLY B C 1
ATOM 1095 O O . GLY B 1 58 ? -4.066 -21.516 -1.188 1 98.44 58 GLY B O 1
ATOM 1096 N N . THR B 1 59 ? -4.668 -19.484 -0.463 1 98.69 59 THR B N 1
ATOM 1097 C CA . THR B 1 59 ? -3.578 -18.812 -1.164 1 98.69 59 THR B CA 1
ATOM 1098 C C . THR B 1 59 ? -2.227 -19.234 -0.592 1 98.69 59 THR B C 1
ATOM 1100 O O . THR B 1 59 ? -1.308 -19.562 -1.34 1 98.69 59 THR B O 1
ATOM 1103 N N . TRP B 1 60 ? -2.131 -19.25 0.65 1 98.31 60 TRP B N 1
ATOM 1104 C CA . TRP B 1 60 ? -0.907 -19.656 1.337 1 98.31 60 TRP B CA 1
ATOM 1105 C C . TRP B 1 60 ? -0.521 -21.094 0.968 1 98.31 60 TRP B C 1
ATOM 1107 O O . TRP B 1 60 ? 0.613 -21.344 0.558 1 98.31 60 TRP B O 1
ATOM 1117 N N . ASN B 1 61 ? -1.474 -21.984 1.075 1 98.56 61 ASN B N 1
ATOM 1118 C CA . ASN B 1 61 ? -1.219 -23.391 0.783 1 98.56 61 ASN B CA 1
ATOM 1119 C C . ASN B 1 61 ? -0.752 -23.578 -0.657 1 98.56 61 ASN B C 1
ATOM 1121 O O . ASN B 1 61 ? 0.189 -24.328 -0.912 1 98.56 61 ASN B O 1
ATOM 1125 N N . LYS B 1 62 ? -1.393 -22.922 -1.495 1 98.69 62 LYS B N 1
ATOM 1126 C CA . LYS B 1 62 ? -1.039 -23.062 -2.904 1 98.69 62 LYS B CA 1
ATOM 1127 C C . LYS B 1 62 ? 0.362 -22.531 -3.18 1 98.69 62 LYS B C 1
ATOM 1129 O O . LYS B 1 62 ? 1.129 -23.141 -3.932 1 98.69 62 LYS B O 1
ATOM 1134 N N . ALA B 1 63 ? 0.694 -21.406 -2.609 1 98.75 63 ALA B N 1
ATOM 1135 C CA . ALA B 1 63 ? 2.037 -20.859 -2.791 1 98.75 63 ALA B CA 1
ATOM 1136 C C . ALA B 1 63 ? 3.1 -21.844 -2.291 1 98.75 63 ALA B C 1
ATOM 1138 O O . ALA B 1 63 ? 4.121 -22.047 -2.949 1 98.75 63 ALA B O 1
ATOM 1139 N N . GLN B 1 64 ? 2.82 -22.422 -1.18 1 98.38 64 GLN B N 1
ATOM 1140 C CA . GLN B 1 64 ? 3.742 -23.406 -0.617 1 98.38 64 GLN B CA 1
ATOM 1141 C C . GLN B 1 64 ? 3.887 -24.609 -1.535 1 98.38 64 GLN B C 1
ATOM 1143 O O . GLN B 1 64 ? 5 -25.094 -1.771 1 98.38 64 GLN B O 1
ATOM 1148 N N . LYS B 1 65 ? 2.906 -25.062 -2.045 1 98.12 65 LYS B N 1
ATOM 1149 C CA . LYS B 1 65 ? 2.877 -26.266 -2.875 1 98.12 65 LYS B CA 1
ATOM 1150 C C . LYS B 1 65 ? 3.572 -26.031 -4.211 1 98.12 65 LYS B C 1
ATOM 1152 O O . LYS B 1 65 ? 4.246 -26.922 -4.734 1 98.12 65 LYS B O 1
ATOM 1157 N N . THR B 1 66 ? 3.453 -24.875 -4.711 1 98.5 66 THR B N 1
ATOM 1158 C CA . THR B 1 66 ? 3.914 -24.609 -6.066 1 98.5 66 THR B CA 1
ATOM 1159 C C . THR B 1 66 ? 5.281 -23.922 -6.051 1 98.5 66 THR B C 1
ATOM 1161 O O . THR B 1 66 ? 5.898 -23.734 -7.098 1 98.5 66 THR B O 1
ATOM 1164 N N . GLY B 1 67 ? 5.746 -23.422 -5.016 1 98.19 67 GLY B N 1
ATOM 1165 C CA . GLY B 1 67 ? 7.043 -22.797 -4.875 1 98.19 67 GLY B CA 1
ATOM 1166 C C . GLY B 1 67 ? 7.043 -21.328 -5.301 1 98.19 67 GLY B C 1
ATOM 1167 O O . GLY B 1 67 ? 8.086 -20.781 -5.668 1 98.19 67 GLY B O 1
ATOM 1168 N N . VAL B 1 68 ? 5.895 -20.766 -5.312 1 98.81 68 VAL B N 1
ATOM 1169 C CA . VAL B 1 68 ? 5.785 -19.344 -5.617 1 98.81 68 VAL B CA 1
ATOM 1170 C C . VAL B 1 68 ? 6.234 -18.516 -4.414 1 98.81 68 VAL B C 1
ATOM 1172 O O . VAL B 1 68 ? 5.898 -18.844 -3.271 1 98.81 68 VAL B O 1
ATOM 1175 N N . LYS B 1 69 ? 6.984 -17.406 -4.707 1 98.44 69 LYS B N 1
ATOM 1176 C CA . LYS B 1 69 ? 7.535 -16.594 -3.627 1 98.44 69 LYS B CA 1
ATOM 1177 C C . LYS B 1 69 ? 6.441 -15.812 -2.902 1 98.44 69 LYS B C 1
ATOM 1179 O O . LYS B 1 69 ? 5.633 -15.133 -3.535 1 98.44 69 LYS B O 1
ATOM 1184 N N . LEU B 1 70 ? 6.355 -16.047 -1.585 1 98.38 70 LEU B N 1
ATOM 1185 C CA . LEU B 1 70 ? 5.496 -15.227 -0.739 1 98.38 70 LEU B CA 1
ATOM 1186 C C . LEU B 1 70 ? 6.258 -14.008 -0.217 1 98.38 70 LEU B C 1
ATOM 1188 O O . LEU B 1 70 ? 7.301 -14.148 0.42 1 98.38 70 LEU B O 1
ATOM 1192 N N . VAL B 1 71 ? 5.719 -12.836 -0.514 1 97.5 71 VAL B N 1
ATOM 1193 C CA . VAL B 1 71 ? 6.379 -11.617 -0.06 1 97.5 71 VAL B CA 1
ATOM 1194 C C . VAL B 1 71 ? 5.398 -10.758 0.733 1 97.5 71 VAL B C 1
ATOM 1196 O O . VAL B 1 71 ? 4.188 -10.805 0.494 1 97.5 71 VAL B O 1
ATOM 1199 N N . SER B 1 72 ? 5.988 -9.953 1.691 1 94.25 72 SER B N 1
ATOM 1200 C CA . SER B 1 72 ? 5.148 -9.078 2.494 1 94.25 72 SER B CA 1
ATOM 1201 C C . SER B 1 72 ? 4.863 -7.77 1.761 1 94.25 72 SER B C 1
ATOM 1203 O O . SER B 1 72 ? 5.453 -7.496 0.713 1 94.25 72 SER B O 1
ATOM 1205 N N . VAL B 1 73 ? 4.02 -7 2.299 1 93.31 73 VAL B N 1
ATOM 1206 C CA . VAL B 1 73 ? 3.672 -5.703 1.722 1 93.31 73 VAL B CA 1
ATOM 1207 C C . VAL B 1 73 ? 4.906 -4.805 1.693 1 93.31 73 VAL B C 1
ATOM 1209 O O . VAL B 1 73 ? 5.035 -3.949 0.814 1 93.31 73 VAL B O 1
ATOM 1212 N N . LEU B 1 74 ? 5.848 -4.965 2.523 1 89.44 74 LEU B N 1
ATOM 1213 C CA . LEU B 1 74 ? 7.059 -4.152 2.584 1 89.44 74 LEU B CA 1
ATOM 1214 C C . LEU B 1 74 ? 7.969 -4.441 1.394 1 89.44 74 LEU B C 1
ATOM 1216 O O . LEU B 1 74 ? 8.805 -3.615 1.029 1 89.44 74 LEU B O 1
ATOM 1220 N N . TRP B 1 75 ? 7.766 -5.535 0.709 1 90.81 75 TRP B N 1
ATOM 1221 C CA . TRP B 1 75 ? 8.555 -5.953 -0.444 1 90.81 75 TRP B CA 1
ATOM 1222 C C . TRP B 1 75 ? 8.219 -5.113 -1.67 1 90.81 75 TRP B C 1
ATOM 1224 O O . TRP B 1 75 ? 9.07 -4.902 -2.539 1 90.81 75 TRP B O 1
ATOM 1234 N N . VAL B 1 76 ? 6.98 -4.629 -1.82 1 88.75 76 VAL B N 1
ATOM 1235 C CA . VAL B 1 76 ? 6.539 -3.854 -2.975 1 88.75 76 VAL B CA 1
ATOM 1236 C C . VAL B 1 76 ? 7.328 -2.551 -3.057 1 88.75 76 VAL B C 1
ATOM 1238 O O . VAL B 1 76 ? 7.371 -1.909 -4.109 1 88.75 76 VAL B O 1
ATOM 1241 N N . GLU B 1 77 ? 8.281 -2.285 -2.184 1 68.12 77 GLU B N 1
ATOM 1242 C CA . GLU B 1 77 ? 9.008 -1.023 -2.096 1 68.12 77 GLU B CA 1
ATOM 1243 C C . GLU B 1 77 ? 10.461 -1.192 -2.531 1 68.12 77 GLU B C 1
ATOM 1245 O O . GLU B 1 77 ? 11.18 -0.206 -2.717 1 68.12 77 GLU B O 1
ATOM 1250 N N . LYS B 1 78 ? 10.883 -2.324 -2.668 1 61.28 78 LYS B N 1
ATOM 1251 C CA . LYS B 1 78 ? 12.32 -2.506 -2.879 1 61.28 78 LYS B CA 1
ATOM 1252 C C . LYS B 1 78 ? 12.656 -2.516 -4.367 1 61.28 78 LYS B C 1
ATOM 1254 O O . LYS B 1 78 ? 11.875 -3.002 -5.184 1 61.28 78 LYS B O 1
#